Protein AF-A0A1Q3D104-F1 (afdb_monomer_lite)

Foldseek 3Di:
DLCVLVVHDQDFDLDDDFPDADPDPVDDVVVLCCQQPVPDVCVVPPDDDFDGPDPVVVVLLVCCCVPQQPWPDDPPGDTSRSSVVSCCVSVVGDDRSSSSLVVNQVVQVVDPPIDRPDLVSVVSVCVVVVVDVPCPVCVVVCCVRPVVVPD

Sequence (151 aa):
MLGEILCVPAIGSKFFETKKWPEDPELVLEDFLRVFYPKENVFRRISIPTNFPGAEHRLLHHIVATHFLPTSGGHEKMSYQDLYIMWHVVTGKPLNLPHLIMKNMLRASSKLDGALPYGMVITKIFSTLEFCPEMKSLQGLMWEMFIMPLL

Secondary structure (DSSP, 8-state):
-HHHHHT----SB----SSS----TT--HHHHHHHH-TTS-GGG-SSPPSS-SSHHHHHHHHHIIIIIS--SS--SS--HHHHHHHHHHHHT--B-HHHHHHHHHHHHHT-TTPPPS-HHHHHHHHHHHTTSGGGHHHHHHHIIIIIGGG-

Radius of gyration: 18.09 Å; chains: 1; bounding box: 48×32×47 Å

Organism: Cephalotus follicularis (NCBI:txid3775)

InterPro domains:
  IPR046796 Putative plant retrotransposon-related domain [PF20167] (13-126)

Structure (mmCIF, N/CA/C/O backbone):
data_AF-A0A1Q3D104-F1
#
_entry.id   AF-A0A1Q3D104-F1
#
loop_
_atom_site.group_PDB
_atom_site.id
_atom_site.type_symbol
_atom_site.label_atom_id
_atom_site.label_alt_id
_atom_site.label_comp_id
_atom_site.label_asym_id
_atom_site.label_entity_id
_atom_site.label_seq_id
_atom_site.pdbx_PDB_ins_code
_atom_site.Cartn_x
_atom_site.Cartn_y
_atom_site.Cartn_z
_atom_site.occupancy
_atom_site.B_iso_or_equiv
_atom_site.auth_seq_id
_atom_site.auth_comp_id
_atom_site.auth_asym_id
_atom_site.auth_atom_id
_atom_site.pdbx_PDB_model_num
ATOM 1 N N . MET A 1 1 ? -7.525 -10.335 11.947 1.00 79.31 1 MET A N 1
ATOM 2 C CA . MET A 1 1 ? -8.251 -9.152 12.470 1.00 79.31 1 MET A CA 1
ATOM 3 C C . MET A 1 1 ? -8.575 -8.091 11.409 1.00 79.31 1 MET A C 1
ATOM 5 O O . MET A 1 1 ? -9.649 -8.184 10.844 1.00 79.31 1 MET A O 1
ATOM 9 N N . LEU A 1 2 ? -7.718 -7.108 11.064 1.00 86.31 2 LEU A N 1
ATOM 10 C CA . LEU A 1 2 ? -8.144 -6.036 10.126 1.00 86.31 2 LEU A CA 1
ATOM 11 C C . LEU A 1 2 ? -8.475 -6.550 8.709 1.00 86.31 2 LEU A C 1
ATOM 13 O O . LEU A 1 2 ? -9.428 -6.083 8.097 1.00 86.31 2 LEU A O 1
ATOM 17 N N . GLY A 1 3 ? -7.732 -7.544 8.211 1.00 87.12 3 GLY A N 1
ATOM 18 C CA . GLY A 1 3 ? -8.048 -8.195 6.932 1.00 87.12 3 GLY A CA 1
ATOM 19 C C . GLY A 1 3 ? -9.418 -8.881 6.920 1.00 87.12 3 GLY A C 1
ATOM 20 O O . GLY A 1 3 ? -10.140 -8.767 5.938 1.00 87.12 3 GLY A O 1
ATOM 21 N N . GLU A 1 4 ? -9.823 -9.509 8.029 1.00 88.50 4 GLU A N 1
ATOM 22 C CA . GLU A 1 4 ? -11.155 -10.124 8.161 1.00 88.50 4 GLU A CA 1
ATOM 23 C C . GLU A 1 4 ? -12.262 -9.064 8.160 1.00 88.50 4 GLU A C 1
ATOM 25 O O . GLU A 1 4 ? -13.220 -9.196 7.409 1.00 88.50 4 GLU A O 1
ATOM 30 N N . ILE A 1 5 ? -12.100 -7.980 8.932 1.00 87.25 5 ILE A N 1
ATOM 31 C CA . ILE A 1 5 ? -13.072 -6.869 8.999 1.00 87.25 5 ILE A CA 1
ATOM 32 C C . ILE A 1 5 ? -13.291 -6.248 7.612 1.00 87.25 5 ILE A C 1
ATOM 34 O O . ILE A 1 5 ? -14.408 -5.903 7.225 1.00 87.25 5 ILE A O 1
ATOM 38 N N . LEU A 1 6 ? -12.210 -6.095 6.848 1.00 86.81 6 LEU A N 1
ATOM 39 C CA . LEU A 1 6 ? -12.252 -5.508 5.513 1.00 86.81 6 LEU A CA 1
ATOM 40 C C . LEU A 1 6 ? -12.595 -6.515 4.410 1.00 86.81 6 LEU A C 1
ATOM 42 O O . LEU A 1 6 ? -12.816 -6.091 3.278 1.00 86.81 6 LEU A O 1
ATOM 46 N N . CYS A 1 7 ? -12.685 -7.809 4.725 1.00 89.19 7 CYS A N 1
ATOM 47 C CA . CYS A 1 7 ? -12.806 -8.898 3.755 1.00 89.19 7 CYS A CA 1
ATOM 48 C C . CYS A 1 7 ? -11.695 -8.876 2.686 1.00 89.19 7 CYS A C 1
ATOM 50 O O . CYS A 1 7 ? -11.949 -9.160 1.517 1.00 89.19 7 CYS A O 1
ATOM 52 N N . VAL A 1 8 ? -10.463 -8.527 3.074 1.00 89.50 8 VAL A N 1
ATOM 53 C CA . VAL A 1 8 ? -9.294 -8.512 2.180 1.00 89.50 8 VAL A CA 1
ATOM 54 C C . VAL A 1 8 ? -8.191 -9.429 2.716 1.00 89.50 8 VAL A C 1
ATOM 56 O O . VAL A 1 8 ? -7.960 -9.491 3.930 1.00 89.50 8 VAL A O 1
ATOM 59 N N . PRO A 1 9 ? -7.469 -10.140 1.836 1.00 88.81 9 PRO A N 1
ATOM 60 C CA . PRO A 1 9 ? -6.438 -11.064 2.271 1.00 88.81 9 PRO A CA 1
ATOM 61 C C . PRO A 1 9 ? -5.254 -10.303 2.883 1.00 88.81 9 PRO A C 1
ATOM 63 O O . PRO A 1 9 ? -4.694 -9.385 2.288 1.00 88.81 9 PRO A O 1
ATOM 66 N N . ALA A 1 10 ? -4.839 -10.707 4.084 1.00 91.06 10 ALA A N 1
ATOM 67 C CA . ALA A 1 10 ? -3.674 -10.153 4.776 1.00 91.06 10 ALA A CA 1
ATOM 68 C C . ALA A 1 10 ? -2.376 -10.868 4.354 1.00 91.06 10 ALA A C 1
ATOM 70 O O . ALA A 1 10 ? -1.588 -11.294 5.204 1.00 91.06 10 ALA A O 1
ATOM 71 N N . ILE A 1 11 ? -2.171 -11.018 3.043 1.00 90.38 11 ILE A N 1
ATOM 72 C CA . ILE A 1 11 ? -1.050 -11.749 2.432 1.00 90.38 11 ILE A CA 1
ATOM 73 C C . ILE A 1 11 ? -0.084 -10.797 1.722 1.00 90.38 11 ILE A C 1
ATOM 75 O O . ILE A 1 11 ? -0.419 -9.644 1.467 1.00 90.38 11 ILE A O 1
ATOM 79 N N . GLY A 1 12 ? 1.104 -11.291 1.379 1.00 89.25 12 GLY A N 1
ATOM 80 C CA . GLY A 1 12 ? 2.111 -10.515 0.658 1.00 89.25 12 GLY A CA 1
ATOM 81 C C . GLY A 1 12 ? 2.968 -9.631 1.560 1.00 89.25 12 GLY A C 1
ATOM 82 O O . GLY A 1 12 ? 2.955 -9.764 2.791 1.00 89.25 12 GLY A O 1
ATOM 83 N N . SER A 1 13 ? 3.732 -8.738 0.932 1.00 88.12 13 SER A N 1
ATOM 84 C CA . SER A 1 13 ? 4.745 -7.955 1.637 1.00 88.12 13 SER A CA 1
ATOM 85 C C . SER A 1 13 ? 4.155 -6.938 2.618 1.00 88.12 13 SER A C 1
ATOM 87 O O . SER A 1 13 ? 3.071 -6.390 2.412 1.00 88.12 13 SER A O 1
ATOM 89 N N . LYS A 1 14 ? 4.894 -6.691 3.704 1.00 88.50 14 LYS A N 1
ATOM 90 C CA . LYS A 1 14 ? 4.537 -5.809 4.827 1.00 88.50 14 LYS A CA 1
ATOM 91 C C . LYS A 1 14 ? 5.453 -4.586 4.942 1.00 88.50 14 LYS A C 1
ATOM 93 O O . LYS A 1 14 ? 5.475 -3.939 5.986 1.00 88.50 14 LYS A O 1
ATOM 98 N N . PHE A 1 15 ? 6.236 -4.279 3.911 1.00 84.06 15 PHE A N 1
ATOM 99 C CA . PHE A 1 15 ? 7.146 -3.138 3.948 1.00 84.06 15 PHE A CA 1
ATOM 100 C C . PHE A 1 15 ? 6.398 -1.811 4.183 1.00 84.06 15 PHE A C 1
ATOM 102 O O . PHE A 1 15 ? 5.350 -1.553 3.591 1.00 84.06 15 PHE A O 1
ATOM 109 N N . PHE A 1 16 ? 6.939 -0.963 5.065 1.00 80.44 16 PHE A N 1
ATOM 110 C CA . PHE A 1 16 ? 6.324 0.315 5.452 1.00 80.44 16 PHE A CA 1
ATOM 111 C C . PHE A 1 16 ? 7.340 1.458 5.634 1.00 80.44 16 PHE A C 1
ATOM 113 O O . PHE A 1 16 ? 6.982 2.556 6.060 1.00 80.44 16 PHE A O 1
ATOM 120 N N . GLU A 1 17 ? 8.626 1.242 5.359 1.00 77.25 17 GLU A N 1
ATOM 121 C CA . GLU A 1 17 ? 9.612 2.297 5.596 1.00 77.25 17 GLU A CA 1
ATOM 122 C C . GLU A 1 17 ? 9.557 3.391 4.523 1.00 77.25 17 GLU A C 1
ATOM 124 O O . GLU A 1 17 ? 9.321 3.139 3.346 1.00 77.25 17 GLU A O 1
ATOM 129 N N . THR A 1 18 ? 9.776 4.638 4.942 1.00 70.44 18 THR A N 1
ATOM 130 C CA . THR A 1 18 ? 9.708 5.811 4.056 1.00 70.44 18 THR A CA 1
ATOM 131 C C . THR A 1 18 ? 11.078 6.330 3.635 1.00 70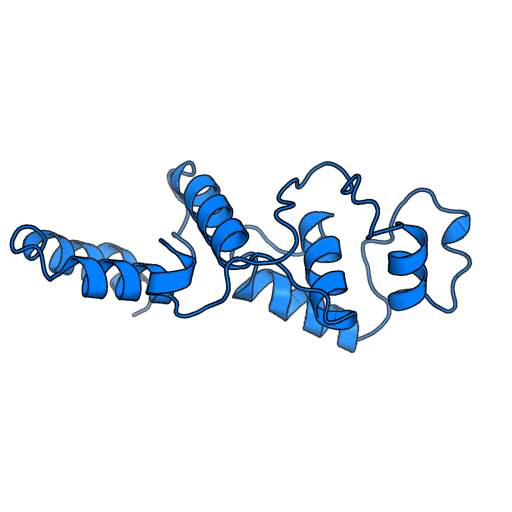.44 18 THR A C 1
ATOM 133 O O . THR A 1 18 ? 11.193 7.000 2.612 1.00 70.44 18 THR A O 1
ATOM 136 N N . LYS A 1 19 ? 12.115 6.063 4.438 1.00 70.38 19 LYS A N 1
ATOM 137 C CA . LYS A 1 19 ? 13.444 6.680 4.294 1.00 70.38 19 LYS A CA 1
ATOM 138 C C . LYS A 1 19 ? 14.446 5.829 3.524 1.00 70.38 19 LYS A C 1
ATOM 140 O O . LYS A 1 19 ? 15.411 6.379 3.0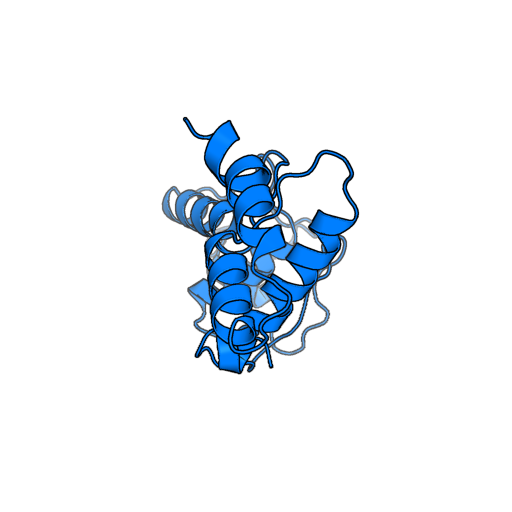04 1.00 70.38 19 LYS A O 1
ATOM 145 N N . LYS A 1 20 ? 14.234 4.516 3.469 1.00 75.50 20 LYS A N 1
ATOM 146 C CA . LYS A 1 20 ? 15.130 3.575 2.799 1.00 75.50 20 LYS A CA 1
ATOM 147 C C . LYS A 1 20 ? 14.356 2.707 1.822 1.00 75.50 20 LYS A C 1
ATOM 149 O O . LYS A 1 20 ? 13.154 2.518 1.991 1.00 75.50 20 LYS A O 1
ATOM 154 N N . TRP A 1 21 ? 15.060 2.204 0.817 1.00 75.00 21 TRP A N 1
ATOM 155 C CA . TRP A 1 21 ? 14.520 1.197 -0.086 1.00 75.00 21 TRP A CA 1
ATOM 156 C C . TRP A 1 21 ? 14.330 -0.134 0.668 1.00 75.00 21 TRP A C 1
ATOM 158 O O . TRP A 1 21 ? 15.142 -0.442 1.545 1.00 75.00 21 TRP A O 1
ATOM 168 N N . PRO A 1 22 ? 13.274 -0.910 0.375 1.00 75.31 22 PRO A N 1
ATOM 169 C CA . PRO A 1 22 ? 13.115 -2.254 0.915 1.00 75.31 22 PRO A CA 1
ATOM 170 C C . PRO A 1 22 ? 14.288 -3.158 0.544 1.00 75.31 22 PRO A C 1
ATOM 172 O O . PRO A 1 22 ? 14.647 -3.278 -0.623 1.00 75.31 22 PRO A O 1
ATOM 175 N N . GLU A 1 23 ? 14.819 -3.871 1.530 1.00 73.50 23 GLU A N 1
ATOM 176 C CA . GLU A 1 23 ? 15.687 -5.033 1.315 1.00 73.50 23 GLU A CA 1
ATOM 177 C C . GLU A 1 23 ? 14.805 -6.274 1.113 1.00 73.50 23 GLU A C 1
ATOM 179 O O . GLU A 1 23 ? 14.803 -7.208 1.911 1.00 73.50 23 GLU A O 1
ATOM 184 N N . ASP A 1 24 ? 13.956 -6.226 0.088 1.00 70.69 24 ASP A N 1
ATOM 185 C CA . ASP A 1 24 ? 13.030 -7.302 -0.250 1.00 70.69 24 ASP A CA 1
ATOM 186 C C . ASP A 1 24 ? 13.657 -8.155 -1.369 1.00 70.69 24 ASP A C 1
ATOM 188 O O . ASP A 1 24 ? 13.895 -7.632 -2.459 1.00 70.69 24 ASP A O 1
ATOM 192 N N . PRO A 1 25 ? 13.948 -9.452 -1.133 1.00 67.88 25 PRO A N 1
ATOM 193 C CA . PRO A 1 25 ? 14.572 -10.325 -2.129 1.00 67.88 25 PRO A CA 1
ATOM 194 C C . PRO A 1 25 ? 13.763 -10.449 -3.424 1.00 67.88 25 PRO A C 1
ATOM 196 O O . PRO A 1 25 ? 14.324 -10.746 -4.477 1.00 67.88 25 PRO A O 1
ATOM 199 N N . GLU A 1 26 ? 12.446 -10.239 -3.353 1.00 67.75 26 GLU A N 1
ATOM 200 C CA . GLU A 1 26 ? 11.559 -10.279 -4.512 1.00 67.75 26 GLU A CA 1
ATOM 201 C C . GLU A 1 26 ? 11.453 -8.936 -5.245 1.00 67.75 26 GLU A C 1
ATOM 203 O O . GLU A 1 26 ? 10.877 -8.892 -6.341 1.00 67.75 26 GLU A O 1
ATOM 208 N N . LEU A 1 27 ? 11.975 -7.860 -4.649 1.00 70.81 27 LEU A N 1
ATOM 209 C CA . LEU A 1 27 ? 12.037 -6.520 -5.218 1.00 70.81 27 LEU A CA 1
ATOM 210 C C . LEU A 1 27 ? 13.490 -6.071 -5.352 1.00 70.81 27 LEU A C 1
ATOM 212 O O . LEU A 1 27 ? 14.056 -5.338 -4.537 1.00 70.81 27 LEU A O 1
ATOM 216 N N . VAL A 1 28 ? 14.061 -6.458 -6.478 1.00 73.00 28 VAL A N 1
ATOM 217 C CA . VAL A 1 28 ? 15.337 -5.937 -6.937 1.00 73.00 28 VAL A CA 1
ATOM 218 C C . VAL A 1 28 ? 15.081 -4.532 -7.510 1.00 73.00 28 VAL A C 1
ATOM 220 O O . VAL A 1 28 ? 14.1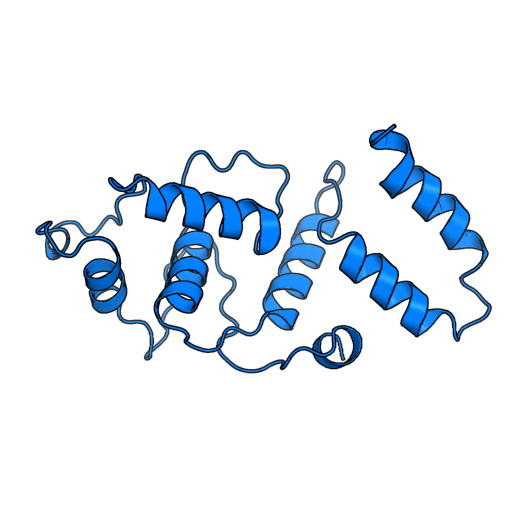85 -4.349 -8.339 1.00 73.00 28 VAL A O 1
ATOM 223 N N . LEU A 1 29 ? 15.819 -3.512 -7.051 1.00 73.62 29 LEU A N 1
ATOM 224 C CA . LEU A 1 29 ? 15.656 -2.115 -7.501 1.00 73.62 29 LEU A CA 1
ATOM 225 C C . LEU A 1 29 ? 15.741 -2.004 -9.035 1.00 73.62 29 LEU A C 1
ATOM 227 O O . LEU A 1 29 ? 15.064 -1.196 -9.667 1.00 73.62 29 LEU A O 1
ATOM 231 N N . GLU A 1 30 ? 16.536 -2.865 -9.648 1.00 74.44 30 GLU A N 1
ATOM 232 C CA . GLU A 1 30 ? 16.698 -3.005 -11.084 1.00 74.44 30 GLU A CA 1
ATOM 233 C C . GLU A 1 30 ? 15.402 -3.422 -11.795 1.00 74.44 30 GLU A C 1
ATOM 235 O O . GLU A 1 30 ? 15.090 -2.883 -12.859 1.00 74.44 30 GLU A O 1
ATOM 240 N N . ASP A 1 31 ? 14.618 -4.332 -11.211 1.00 77.00 31 ASP A N 1
ATOM 241 C CA . ASP A 1 31 ? 13.328 -4.750 -11.771 1.00 77.00 31 ASP A CA 1
ATOM 242 C C . ASP A 1 31 ? 12.308 -3.617 -11.683 1.00 77.00 31 ASP A C 1
ATOM 244 O O . ASP A 1 31 ? 11.550 -3.381 -12.624 1.00 77.00 31 ASP A O 1
ATOM 248 N N . PHE A 1 32 ? 12.342 -2.851 -10.592 1.00 78.81 32 PHE A N 1
ATOM 249 C CA . PHE A 1 32 ? 11.564 -1.625 -10.473 1.00 78.81 32 PHE A CA 1
ATOM 250 C C . PHE A 1 32 ? 11.907 -0.628 -11.589 1.00 78.81 32 PHE A C 1
ATOM 252 O O . PHE A 1 32 ? 11.025 -0.160 -12.314 1.00 78.81 32 PHE A O 1
ATOM 259 N N . LEU A 1 33 ? 13.195 -0.320 -11.760 1.00 77.19 33 LEU A N 1
ATOM 260 C CA . LEU A 1 33 ? 13.654 0.631 -12.772 1.00 77.19 33 LEU A CA 1
ATOM 261 C C . LEU A 1 33 ? 13.304 0.171 -14.189 1.00 77.19 33 LEU A C 1
ATOM 263 O O . LEU A 1 33 ? 12.937 0.999 -15.015 1.00 77.19 33 LEU A O 1
ATOM 267 N N . ARG A 1 34 ? 13.342 -1.134 -14.471 1.00 78.19 34 ARG A N 1
ATOM 268 C CA . ARG A 1 34 ? 12.907 -1.683 -15.765 1.00 78.19 34 ARG A CA 1
ATOM 269 C C . ARG A 1 34 ? 11.427 -1.454 -16.044 1.00 78.19 34 ARG A C 1
ATOM 271 O O . ARG A 1 34 ? 11.081 -1.137 -17.178 1.00 78.19 34 ARG A O 1
ATOM 278 N N . VAL A 1 35 ? 10.574 -1.607 -15.032 1.00 78.75 35 VAL A N 1
ATOM 279 C CA . VAL A 1 35 ? 9.124 -1.424 -15.173 1.00 78.75 35 VAL A CA 1
ATOM 280 C C . VAL A 1 35 ? 8.788 0.033 -15.486 1.00 78.75 35 VAL A C 1
ATOM 282 O O . VAL A 1 35 ? 8.018 0.298 -16.406 1.00 78.75 35 VAL A O 1
ATOM 285 N N . PHE A 1 36 ? 9.386 0.983 -14.766 1.00 76.06 36 PHE A N 1
ATOM 286 C CA . PHE A 1 36 ? 8.986 2.388 -14.876 1.00 76.06 36 PHE A CA 1
ATOM 287 C C . PHE A 1 36 ? 9.894 3.268 -15.755 1.00 76.06 36 PHE A C 1
ATOM 289 O O . PHE A 1 36 ? 9.458 4.330 -16.207 1.00 76.06 36 PHE A O 1
ATOM 296 N N . TYR A 1 37 ? 11.130 2.842 -16.029 1.00 75.19 37 TYR A N 1
ATOM 297 C CA . TYR A 1 37 ? 12.118 3.556 -16.850 1.00 75.19 37 TYR A CA 1
ATOM 298 C C . TYR A 1 37 ? 12.782 2.640 -17.901 1.00 75.19 37 TYR A C 1
ATOM 300 O O . TYR A 1 37 ? 14.008 2.548 -17.964 1.00 75.19 37 TYR A O 1
ATOM 308 N N . PRO A 1 38 ? 12.012 1.988 -18.792 1.00 69.56 38 PRO A N 1
ATOM 309 C CA . PRO A 1 38 ? 12.546 0.984 -19.720 1.00 69.56 38 PRO A CA 1
ATOM 310 C C . PRO A 1 38 ? 13.534 1.534 -20.766 1.00 69.56 38 PRO A C 1
ATOM 312 O O . PRO A 1 38 ? 14.259 0.761 -21.385 1.00 69.56 38 PRO A O 1
ATOM 315 N N . LYS A 1 39 ? 13.545 2.855 -21.006 1.00 63.25 39 LYS A N 1
ATOM 316 C CA . LYS A 1 39 ? 14.324 3.510 -22.078 1.00 63.25 39 LYS A CA 1
ATOM 317 C C . LYS A 1 39 ? 15.512 4.339 -21.589 1.00 63.25 39 LYS A C 1
ATOM 319 O O . LYS A 1 39 ? 16.302 4.801 -22.408 1.00 63.25 39 LYS A O 1
ATOM 324 N N . GLU A 1 40 ? 15.629 4.570 -20.288 1.00 59.59 40 GLU A N 1
ATOM 325 C CA . GLU A 1 40 ? 16.683 5.412 -19.731 1.00 59.59 40 GLU A CA 1
ATOM 326 C C . GLU A 1 40 ? 17.782 4.534 -19.127 1.00 59.59 40 GLU A C 1
ATOM 328 O O . GLU A 1 40 ? 17.511 3.558 -18.430 1.00 59.59 40 GLU A O 1
ATOM 333 N N . ASN A 1 41 ? 19.047 4.912 -19.332 1.00 53.97 41 ASN A N 1
ATOM 334 C CA . ASN A 1 41 ? 20.200 4.310 -18.653 1.00 53.97 41 ASN A CA 1
ATOM 335 C C . ASN A 1 41 ? 20.250 4.741 -17.166 1.00 53.97 41 ASN A C 1
ATOM 337 O O . ASN A 1 41 ? 21.286 5.187 -16.667 1.00 53.97 41 ASN A O 1
ATOM 341 N N . VAL A 1 42 ? 19.120 4.639 -16.452 1.00 54.72 42 VAL A N 1
ATOM 342 C CA . VAL A 1 42 ? 18.974 4.994 -15.028 1.00 54.72 42 VAL A CA 1
ATOM 343 C C . VAL A 1 42 ? 19.837 4.093 -14.152 1.00 54.72 42 VAL A C 1
ATOM 345 O O . VAL A 1 42 ? 20.241 4.511 -13.078 1.00 54.72 42 VAL A O 1
ATOM 348 N N . PHE A 1 43 ? 20.239 2.923 -14.659 1.00 52.22 43 PHE A N 1
ATOM 349 C CA . PHE A 1 43 ? 21.211 2.018 -14.036 1.00 52.22 43 PHE A CA 1
ATOM 350 C C . PHE A 1 43 ? 22.508 2.698 -13.567 1.00 52.22 43 PHE A C 1
ATOM 352 O O . PHE A 1 43 ? 23.170 2.191 -12.667 1.00 52.22 43 PHE A O 1
ATOM 359 N N . ARG A 1 44 ? 22.894 3.843 -14.152 1.00 52.28 44 ARG A N 1
ATOM 360 C CA . ARG A 1 44 ? 24.089 4.594 -13.728 1.00 52.28 44 ARG A CA 1
ATOM 361 C C . ARG A 1 44 ? 23.817 5.646 -12.648 1.00 52.28 44 ARG A C 1
ATOM 363 O O . ARG A 1 44 ? 24.762 6.167 -12.058 1.00 52.28 44 ARG A O 1
ATOM 370 N N . ARG A 1 45 ? 22.552 5.995 -12.403 1.00 50.62 45 ARG A N 1
ATOM 371 C CA . ARG A 1 45 ? 22.132 6.909 -11.337 1.00 50.62 45 ARG A CA 1
ATOM 372 C C . ARG A 1 45 ? 21.680 6.082 -10.139 1.00 50.62 45 ARG A C 1
ATOM 374 O O . ARG A 1 45 ? 20.615 5.489 -10.146 1.00 50.62 45 ARG A O 1
ATOM 381 N N . ILE A 1 46 ? 22.464 6.144 -9.068 1.00 53.41 46 ILE A N 1
ATOM 382 C CA . ILE A 1 46 ? 22.110 5.605 -7.741 1.00 53.41 46 ILE A CA 1
ATOM 383 C C . ILE A 1 46 ? 20.864 6.323 -7.157 1.00 53.41 46 ILE A C 1
ATOM 385 O O . ILE A 1 46 ? 20.307 5.909 -6.147 1.00 53.41 46 ILE A O 1
ATOM 389 N N . SER A 1 47 ? 20.395 7.406 -7.789 1.00 57.12 47 SER A N 1
ATOM 390 C CA . SER A 1 47 ? 19.197 8.148 -7.404 1.00 57.12 47 SER A CA 1
ATOM 391 C C . SER A 1 47 ? 17.995 7.802 -8.287 1.00 57.12 47 SER A C 1
ATOM 393 O O . SER A 1 47 ? 17.985 8.083 -9.487 1.00 57.12 47 SER A O 1
ATOM 395 N N . ILE A 1 48 ? 16.946 7.248 -7.669 1.00 59.78 48 ILE A N 1
ATOM 396 C CA . ILE A 1 48 ? 15.649 7.040 -8.322 1.00 59.78 48 ILE A CA 1
ATOM 397 C C . ILE A 1 48 ? 15.103 8.409 -8.767 1.00 59.78 48 ILE A C 1
ATOM 399 O O . ILE A 1 48 ? 15.006 9.320 -7.934 1.00 59.78 48 ILE A O 1
ATOM 403 N N . PRO A 1 49 ? 14.749 8.602 -10.051 1.00 59.28 49 PRO A N 1
ATOM 404 C CA . PRO A 1 49 ? 14.126 9.840 -10.486 1.00 59.28 49 PRO A CA 1
ATOM 405 C C . PRO A 1 49 ? 12.753 9.968 -9.818 1.00 59.28 49 PRO A C 1
ATOM 407 O O . PRO A 1 49 ? 11.938 9.050 -9.863 1.00 59.28 49 PRO A O 1
ATOM 410 N N . THR A 1 50 ? 12.486 11.110 -9.186 1.00 59.00 50 THR A N 1
ATOM 411 C CA . THR A 1 50 ? 11.204 11.361 -8.502 1.00 59.00 50 THR A CA 1
ATOM 412 C C . THR A 1 50 ? 10.118 11.916 -9.419 1.00 59.00 50 THR A C 1
ATOM 414 O O . THR A 1 50 ? 8.997 12.134 -8.971 1.00 59.00 50 THR A O 1
ATOM 417 N N . ASN A 1 51 ? 10.446 12.139 -10.696 1.00 60.78 51 ASN A N 1
ATOM 418 C CA . ASN A 1 51 ? 9.559 12.724 -11.693 1.00 60.78 51 ASN A CA 1
ATOM 419 C C . ASN A 1 51 ? 9.388 11.721 -12.837 1.00 60.78 51 ASN A C 1
ATOM 421 O O . ASN A 1 51 ? 10.276 11.595 -13.681 1.00 60.78 51 ASN A O 1
ATOM 425 N N . PHE A 1 52 ? 8.258 11.011 -12.877 1.00 65.56 52 PHE A N 1
ATOM 426 C CA . PHE A 1 52 ? 7.985 10.106 -13.988 1.00 65.56 52 PHE A CA 1
ATOM 427 C C . PHE A 1 52 ? 7.645 10.873 -15.276 1.00 65.56 52 PHE A C 1
ATOM 429 O O . PHE A 1 52 ? 6.830 11.803 -15.245 1.00 65.56 52 PHE A O 1
ATOM 436 N N . PRO A 1 53 ? 8.187 10.453 -16.432 1.00 61.91 53 PRO A N 1
ATOM 437 C CA . PRO A 1 53 ? 7.951 11.139 -17.700 1.00 61.91 53 PRO A CA 1
ATOM 438 C C . PRO A 1 53 ? 6.514 10.954 -18.235 1.00 61.91 53 PRO A C 1
ATOM 440 O O . PRO A 1 53 ? 5.955 11.871 -18.839 1.00 61.91 53 PRO A O 1
ATOM 443 N N . GLY A 1 54 ? 5.874 9.805 -17.979 1.00 71.88 54 GLY A N 1
ATOM 444 C CA . GLY A 1 54 ? 4.555 9.451 -18.527 1.00 71.88 54 GLY A CA 1
ATOM 445 C C . GLY A 1 54 ? 3.353 9.966 -17.722 1.00 71.88 54 GLY A C 1
ATOM 446 O O . GLY A 1 54 ? 3.376 9.995 -16.491 1.00 71.88 54 GLY A O 1
ATOM 447 N N . ALA A 1 55 ? 2.266 10.327 -18.415 1.00 77.25 55 ALA A N 1
ATOM 448 C CA . ALA A 1 55 ? 0.994 10.708 -17.785 1.00 77.25 55 ALA A CA 1
ATOM 449 C C . ALA A 1 55 ? 0.373 9.560 -16.968 1.00 77.25 55 ALA A C 1
ATOM 451 O O . ALA A 1 55 ? -0.158 9.796 -15.886 1.00 77.25 55 ALA A O 1
ATOM 452 N N . GLU A 1 56 ? 0.517 8.321 -17.440 1.00 78.56 56 GLU A N 1
ATOM 453 C CA . GLU A 1 56 ? 0.029 7.113 -16.762 1.00 78.56 56 GLU A CA 1
ATOM 454 C C . GLU A 1 56 ? 0.691 6.914 -15.394 1.00 78.56 56 GLU A C 1
ATOM 456 O O . GLU A 1 56 ? 0.014 6.651 -14.404 1.00 78.56 56 GLU A O 1
ATOM 461 N N . HIS A 1 57 ? 2.004 7.139 -15.294 1.00 78.69 57 HIS A N 1
ATOM 462 C CA . HIS A 1 57 ? 2.716 7.044 -14.019 1.00 78.69 57 HIS A CA 1
ATOM 463 C C . HIS A 1 57 ? 2.316 8.151 -13.036 1.00 78.69 57 HIS A C 1
ATOM 465 O O . HIS A 1 57 ? 2.281 7.910 -11.831 1.00 78.69 57 HIS A O 1
ATOM 471 N N . ARG A 1 58 ? 1.981 9.354 -13.527 1.00 81.12 58 ARG A N 1
ATOM 472 C CA . ARG A 1 58 ? 1.444 10.431 -12.677 1.00 81.12 58 ARG A CA 1
ATOM 473 C C . ARG A 1 58 ? 0.052 10.093 -12.153 1.00 81.12 58 ARG A C 1
ATOM 475 O O . ARG A 1 58 ? -0.219 10.345 -10.983 1.00 81.12 58 ARG A O 1
ATOM 482 N N . LEU A 1 59 ? -0.800 9.497 -12.988 1.00 84.69 59 LEU A N 1
ATOM 483 C CA . LEU A 1 59 ? -2.110 9.008 -12.560 1.00 84.69 59 LEU A CA 1
ATOM 484 C C . LEU A 1 59 ? -1.964 7.902 -11.511 1.00 84.69 59 LEU A C 1
ATOM 486 O O . LEU A 1 59 ? -2.598 7.968 -10.462 1.00 84.69 59 LEU A O 1
ATOM 490 N N . LEU A 1 60 ? -1.088 6.926 -11.756 1.00 86.44 60 LEU A N 1
ATOM 491 C CA . LEU A 1 60 ? -0.828 5.847 -10.808 1.00 86.44 60 LEU A CA 1
ATOM 492 C C . LEU A 1 60 ? -0.284 6.382 -9.477 1.00 86.44 60 LEU A C 1
ATOM 494 O O . LEU A 1 60 ? -0.762 5.979 -8.421 1.00 86.44 60 LEU A O 1
ATOM 498 N N . HIS A 1 61 ? 0.655 7.331 -9.520 1.00 84.62 61 HIS A N 1
ATOM 499 C CA . HIS A 1 61 ? 1.133 8.016 -8.321 1.00 84.62 61 HIS A CA 1
ATOM 500 C C . HIS A 1 61 ? -0.009 8.692 -7.570 1.00 84.62 61 HIS A C 1
ATOM 502 O O . HIS A 1 61 ? -0.118 8.522 -6.363 1.00 84.62 61 HIS A O 1
ATOM 508 N N . HIS A 1 62 ? -0.881 9.415 -8.276 1.00 84.44 62 HIS A N 1
ATOM 509 C CA . HIS A 1 62 ? -2.016 10.084 -7.656 1.00 84.44 62 HIS A CA 1
ATOM 510 C C . HIS A 1 62 ? -2.967 9.089 -6.983 1.00 84.44 62 HIS A C 1
ATOM 512 O O . HIS A 1 62 ? -3.374 9.316 -5.846 1.00 84.44 62 HIS A O 1
ATOM 518 N N . ILE A 1 63 ? -3.274 7.962 -7.634 1.00 86.94 63 ILE A N 1
ATOM 519 C 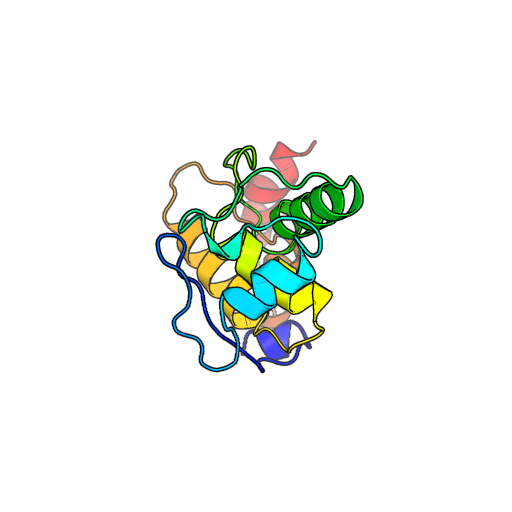CA . ILE A 1 63 ? -4.091 6.888 -7.052 1.00 86.94 63 ILE A CA 1
ATOM 520 C C . ILE A 1 63 ? -3.418 6.322 -5.794 1.00 86.94 63 ILE A C 1
ATOM 522 O O . ILE A 1 63 ? -4.071 6.198 -4.759 1.00 86.94 63 ILE A O 1
ATOM 526 N N . VAL A 1 64 ? -2.115 6.025 -5.846 1.00 88.38 64 VAL A N 1
ATOM 527 C CA . VAL A 1 64 ? -1.357 5.506 -4.694 1.00 88.38 64 VAL A CA 1
ATOM 528 C C . VAL A 1 64 ? -1.344 6.504 -3.537 1.00 88.38 64 VAL A C 1
ATOM 530 O O . VAL A 1 64 ? -1.725 6.153 -2.420 1.00 88.38 64 VAL A O 1
ATOM 533 N N . ALA A 1 65 ? -0.996 7.755 -3.814 1.00 84.00 65 ALA A N 1
ATOM 534 C CA . ALA A 1 65 ? -0.958 8.844 -2.849 1.00 84.00 65 ALA A CA 1
ATOM 535 C C . ALA A 1 65 ? -2.311 9.074 -2.158 1.00 84.00 65 ALA A C 1
ATOM 537 O O . ALA A 1 65 ? -2.372 9.286 -0.953 1.00 84.00 65 ALA A O 1
ATOM 538 N N . THR A 1 66 ? -3.414 8.999 -2.902 1.00 82.81 66 THR A N 1
ATOM 539 C CA . THR A 1 66 ? -4.747 9.312 -2.363 1.00 82.81 66 THR A CA 1
ATOM 540 C C . THR A 1 66 ? -5.430 8.121 -1.695 1.00 82.81 66 THR A C 1
ATOM 542 O O . THR A 1 66 ? -6.080 8.297 -0.668 1.00 82.81 66 THR A O 1
ATOM 545 N N . HIS A 1 67 ? -5.284 6.910 -2.240 1.00 82.06 67 HIS A N 1
ATOM 546 C CA . HIS A 1 67 ? -6.042 5.738 -1.785 1.00 82.06 67 HIS A CA 1
ATOM 547 C C . HIS A 1 67 ? -5.223 4.793 -0.901 1.00 82.06 67 HIS A C 1
ATOM 549 O O . HIS A 1 67 ? -5.767 4.203 0.032 1.00 82.06 67 HIS A O 1
ATOM 555 N N . PHE A 1 68 ? -3.924 4.637 -1.174 1.00 84.56 68 PHE A N 1
ATOM 556 C CA . PHE A 1 68 ? -3.059 3.694 -0.453 1.00 84.56 68 PHE A CA 1
ATOM 557 C C . PHE A 1 68 ? -2.219 4.366 0.631 1.00 84.56 68 PHE A C 1
ATOM 559 O O . PHE A 1 68 ? -1.907 3.736 1.640 1.00 84.56 68 PHE A O 1
ATOM 566 N N . LEU A 1 69 ? -1.851 5.635 0.441 1.00 82.50 69 LEU A N 1
ATOM 567 C CA . LEU A 1 69 ? -1.083 6.434 1.395 1.00 82.50 69 LEU A CA 1
ATOM 568 C C . LEU A 1 69 ? -1.749 7.791 1.673 1.00 82.50 69 LEU A C 1
ATOM 570 O O . LEU A 1 69 ? -1.064 8.810 1.570 1.00 82.50 69 LEU A O 1
ATOM 574 N N . PRO A 1 70 ? -3.035 7.842 2.075 1.00 74.31 70 PRO A N 1
ATOM 575 C CA . PRO A 1 70 ? -3.700 9.115 2.292 1.00 74.31 70 PRO A CA 1
ATOM 576 C C . PRO A 1 70 ? -2.966 9.862 3.407 1.00 74.31 70 PRO A C 1
ATOM 578 O O . PRO A 1 70 ? -2.930 9.421 4.562 1.00 74.31 70 PRO A O 1
ATOM 581 N N . THR A 1 71 ? -2.331 10.977 3.058 1.00 68.88 71 THR A N 1
ATOM 582 C CA . THR A 1 71 ? -1.694 11.874 4.019 1.00 68.88 71 THR A CA 1
ATOM 583 C C . THR A 1 71 ? -2.054 13.315 3.702 1.00 68.88 71 THR A C 1
ATOM 585 O O . THR A 1 71 ? -2.235 13.678 2.549 1.00 68.88 71 THR A O 1
ATOM 588 N N . SER A 1 72 ? -2.125 14.155 4.733 1.00 56.41 72 SER A N 1
ATOM 589 C CA . SER A 1 72 ? -2.371 15.594 4.591 1.00 56.41 72 SER A CA 1
ATOM 590 C C . SER A 1 72 ? -1.175 16.387 4.035 1.00 56.41 72 SER A C 1
ATOM 592 O O . SER A 1 72 ? -1.260 17.604 3.906 1.00 56.41 72 SER A O 1
ATOM 594 N N . GLY A 1 73 ? -0.043 15.731 3.750 1.00 57.06 73 GLY A N 1
ATOM 595 C CA . GLY A 1 73 ? 1.144 16.372 3.184 1.00 57.06 73 GLY A CA 1
ATOM 596 C C . GLY A 1 73 ? 1.102 16.351 1.658 1.00 57.06 73 GLY A C 1
ATOM 597 O O . GLY A 1 73 ? 0.709 15.348 1.073 1.00 57.06 73 GLY A O 1
ATOM 598 N N . GLY A 1 74 ? 1.513 17.442 1.010 1.00 55.81 74 GLY A N 1
ATOM 599 C CA . GLY A 1 74 ? 1.558 17.518 -0.451 1.00 55.81 74 GLY A CA 1
ATOM 600 C C . GLY A 1 74 ? 2.398 16.394 -1.066 1.00 55.81 74 GLY A C 1
ATOM 601 O O . GLY A 1 74 ? 3.548 16.181 -0.682 1.00 55.81 74 GLY A O 1
ATOM 602 N N . HIS A 1 75 ? 1.834 15.696 -2.051 1.00 63.34 75 HIS A N 1
ATOM 603 C CA . HIS A 1 75 ? 2.502 14.628 -2.803 1.00 63.34 75 HIS A CA 1
ATOM 604 C C . HIS A 1 75 ? 3.302 15.187 -3.994 1.00 63.34 75 HIS A C 1
ATOM 606 O O . HIS A 1 75 ? 3.253 14.651 -5.099 1.00 63.34 75 HIS A O 1
ATOM 612 N N . GLU A 1 76 ? 4.021 16.297 -3.799 1.00 60.12 76 GLU A N 1
ATOM 613 C CA . GLU A 1 76 ? 4.822 16.913 -4.870 1.00 60.12 76 GLU A CA 1
ATOM 614 C C . GLU A 1 76 ? 6.029 16.051 -5.255 1.00 60.12 76 GLU A C 1
ATOM 616 O O . GLU A 1 76 ? 6.437 16.028 -6.415 1.00 60.12 76 GLU A O 1
ATOM 621 N N . LYS A 1 77 ? 6.585 15.309 -4.287 1.00 69.19 77 LYS A N 1
ATOM 622 C CA . LYS A 1 77 ? 7.723 14.414 -4.492 1.00 69.19 77 LYS A CA 1
ATOM 623 C C . LYS A 1 77 ? 7.375 12.999 -4.058 1.00 69.19 77 LYS A C 1
ATOM 625 O O . LYS A 1 77 ? 6.959 12.771 -2.927 1.00 69.19 77 LYS A O 1
ATOM 630 N N . MET A 1 78 ? 7.627 12.059 -4.957 1.00 74.25 78 MET A N 1
ATOM 631 C CA . MET A 1 78 ? 7.406 10.642 -4.721 1.00 74.25 78 MET A CA 1
ATOM 632 C C . MET A 1 78 ? 8.392 10.071 -3.692 1.00 74.25 78 MET A C 1
ATOM 634 O O . MET A 1 78 ? 9.606 10.281 -3.796 1.00 74.25 78 MET A O 1
ATOM 638 N N . SER A 1 79 ? 7.874 9.341 -2.707 1.00 77.88 79 SER A N 1
ATOM 639 C CA . SER A 1 79 ? 8.653 8.641 -1.683 1.00 77.88 79 SER A CA 1
ATOM 640 C C . SER A 1 79 ? 8.996 7.203 -2.092 1.00 77.88 79 SER A C 1
ATOM 642 O O . SER A 1 79 ? 8.373 6.626 -2.983 1.00 77.88 79 SER A O 1
ATOM 644 N N . TYR A 1 80 ? 9.955 6.574 -1.399 1.00 79.38 80 TYR A N 1
ATOM 645 C CA . TYR A 1 80 ? 10.230 5.138 -1.573 1.00 79.38 80 TYR A CA 1
ATOM 646 C C . TYR A 1 80 ? 9.008 4.266 -1.278 1.00 79.38 80 TYR A C 1
ATOM 648 O O . TYR A 1 80 ? 8.835 3.221 -1.898 1.00 79.38 80 TYR A O 1
ATOM 656 N N . GLN A 1 81 ? 8.137 4.718 -0.376 1.00 83.12 81 GLN A N 1
ATOM 657 C CA . GLN A 1 81 ? 6.895 4.027 -0.058 1.00 83.12 81 GLN A CA 1
ATOM 658 C C . GLN A 1 81 ? 5.901 4.086 -1.231 1.00 83.12 81 GLN A C 1
ATOM 660 O O . GLN A 1 81 ? 5.289 3.070 -1.552 1.00 83.12 81 GLN A O 1
ATOM 665 N N . ASP A 1 82 ? 5.783 5.241 -1.898 1.00 83.38 82 ASP A N 1
ATOM 666 C CA . ASP A 1 82 ? 4.948 5.393 -3.099 1.00 83.38 82 ASP A CA 1
ATOM 667 C C . ASP A 1 82 ? 5.449 4.470 -4.216 1.00 83.38 82 ASP A C 1
ATOM 669 O O . ASP A 1 82 ? 4.678 3.685 -4.763 1.00 83.38 82 ASP A O 1
ATOM 673 N N . LEU A 1 83 ? 6.759 4.502 -4.491 1.00 82.62 83 LEU A N 1
ATOM 674 C CA . LEU A 1 83 ? 7.409 3.657 -5.500 1.00 82.62 83 LEU A CA 1
ATOM 675 C C . LEU A 1 83 ? 7.154 2.167 -5.228 1.00 82.62 83 LEU A C 1
ATOM 677 O O . LEU A 1 83 ? 6.773 1.425 -6.132 1.00 82.62 83 LEU A O 1
ATOM 681 N N . TYR A 1 84 ? 7.304 1.739 -3.974 1.00 85.25 84 TYR A N 1
ATOM 682 C CA . TYR A 1 84 ? 7.070 0.356 -3.567 1.00 85.25 84 TYR A CA 1
ATOM 683 C C . TYR A 1 84 ? 5.644 -0.114 -3.876 1.00 85.25 84 TYR A C 1
ATOM 685 O O . TYR A 1 84 ? 5.436 -1.163 -4.485 1.00 85.25 84 TYR A O 1
ATOM 693 N N . ILE A 1 85 ? 4.646 0.684 -3.493 1.00 88.00 85 ILE A N 1
ATOM 694 C CA . ILE A 1 85 ? 3.236 0.341 -3.707 1.00 88.00 85 ILE A CA 1
ATOM 695 C C . ILE A 1 85 ? 2.902 0.367 -5.197 1.00 88.00 85 ILE A C 1
ATOM 697 O O . ILE A 1 85 ? 2.247 -0.552 -5.687 1.00 88.00 85 ILE A O 1
ATOM 701 N N . MET A 1 86 ? 3.384 1.373 -5.932 1.00 87.62 86 MET A N 1
ATOM 702 C CA . MET A 1 86 ? 3.205 1.452 -7.382 1.00 87.62 86 MET A CA 1
ATOM 703 C C . MET A 1 86 ? 3.733 0.194 -8.074 1.00 87.62 86 MET A C 1
ATOM 705 O O . MET A 1 86 ? 3.067 -0.342 -8.956 1.00 87.62 86 MET A O 1
ATOM 709 N N . TRP A 1 87 ? 4.891 -0.319 -7.656 1.00 86.88 87 TRP A N 1
ATOM 710 C CA . TRP A 1 87 ? 5.443 -1.551 -8.210 1.00 86.88 87 TRP A CA 1
ATOM 711 C C . TRP A 1 87 ? 4.569 -2.770 -7.952 1.00 86.88 87 TRP A C 1
ATOM 713 O O . TRP A 1 87 ? 4.329 -3.540 -8.879 1.00 86.88 87 TRP A O 1
ATOM 723 N N . HIS A 1 88 ? 4.047 -2.933 -6.735 1.00 87.50 88 HIS A N 1
ATOM 724 C CA . HIS A 1 88 ? 3.110 -4.016 -6.427 1.00 87.50 88 HIS A CA 1
ATOM 725 C C . HIS A 1 88 ? 1.844 -3.942 -7.287 1.00 87.50 88 HIS A C 1
ATOM 727 O O . HIS A 1 88 ? 1.382 -4.967 -7.785 1.00 87.50 88 HIS A O 1
ATOM 733 N N . VAL A 1 89 ? 1.319 -2.734 -7.519 1.00 88.69 89 VAL A N 1
ATOM 734 C CA . VAL A 1 89 ? 0.149 -2.522 -8.383 1.00 88.69 89 VAL A CA 1
ATOM 735 C C . VAL A 1 89 ? 0.460 -2.885 -9.838 1.00 88.69 89 VAL A C 1
ATOM 737 O O . VAL A 1 89 ? -0.330 -3.585 -10.465 1.00 88.69 89 VAL A O 1
ATOM 740 N N . VAL A 1 90 ? 1.609 -2.460 -10.372 1.00 87.00 90 VAL A N 1
ATOM 741 C CA . VAL A 1 90 ? 1.975 -2.719 -11.778 1.00 87.00 90 VAL A CA 1
ATOM 742 C C . VAL A 1 90 ? 2.355 -4.180 -12.022 1.00 87.00 90 VAL A C 1
ATOM 744 O O . VAL A 1 90 ? 2.000 -4.744 -13.052 1.00 87.00 90 VAL A O 1
ATOM 747 N N . THR A 1 91 ? 3.064 -4.809 -11.087 1.00 85.56 91 THR A N 1
ATOM 748 C CA . THR A 1 91 ? 3.493 -6.212 -11.217 1.00 85.56 91 THR A CA 1
ATOM 749 C C . THR A 1 91 ? 2.427 -7.215 -10.786 1.00 85.56 91 THR A C 1
ATOM 751 O O . THR A 1 91 ? 2.587 -8.411 -11.020 1.00 85.56 91 THR A O 1
ATOM 754 N N . GLY A 1 92 ? 1.353 -6.756 -10.135 1.00 87.25 92 GLY A N 1
ATOM 755 C CA . GLY A 1 92 ? 0.312 -7.615 -9.577 1.00 87.25 92 GLY A CA 1
ATOM 756 C C . GLY A 1 92 ? 0.781 -8.472 -8.396 1.00 87.25 92 GLY A C 1
ATOM 757 O O . GLY A 1 92 ? 0.079 -9.406 -8.005 1.00 87.25 92 GLY A O 1
ATOM 758 N N . LYS A 1 93 ? 1.961 -8.194 -7.821 1.00 87.69 93 LYS A N 1
ATOM 759 C CA . LYS A 1 93 ? 2.461 -8.943 -6.664 1.00 87.69 93 LYS A CA 1
ATOM 760 C C . LYS A 1 93 ? 1.655 -8.603 -5.407 1.00 87.69 93 LYS A C 1
ATOM 762 O O . LYS A 1 93 ? 1.379 -7.427 -5.160 1.00 87.69 93 LYS A O 1
ATOM 767 N N . PRO A 1 94 ? 1.336 -9.593 -4.557 1.00 89.69 94 PRO A N 1
ATOM 768 C CA . PRO A 1 94 ? 0.506 -9.372 -3.382 1.00 89.69 94 PRO A CA 1
ATOM 769 C C . PRO A 1 94 ? 1.169 -8.402 -2.395 1.00 89.69 94 PRO A C 1
ATOM 771 O O . PRO A 1 94 ? 2.324 -8.569 -1.999 1.00 89.69 94 PRO A O 1
ATOM 774 N N . LEU A 1 95 ? 0.394 -7.410 -1.963 1.00 89.88 95 LEU A N 1
ATOM 775 C CA . LEU A 1 95 ? 0.757 -6.428 -0.947 1.00 89.88 95 LEU A CA 1
ATOM 776 C C . LEU A 1 95 ? -0.201 -6.562 0.239 1.00 89.88 95 LEU A C 1
ATOM 778 O O . LEU A 1 95 ? -1.418 -6.632 0.053 1.00 89.88 95 LEU A O 1
ATOM 782 N N . ASN A 1 96 ? 0.328 -6.542 1.463 1.00 91.62 96 ASN A N 1
ATOM 783 C CA . ASN A 1 96 ? -0.478 -6.685 2.670 1.00 91.62 96 ASN A CA 1
ATOM 784 C C . ASN A 1 96 ? -1.208 -5.377 3.006 1.00 91.62 96 ASN A C 1
ATOM 786 O O . ASN A 1 96 ? -0.786 -4.601 3.869 1.00 91.62 96 ASN A O 1
ATOM 790 N N . LEU A 1 97 ? -2.320 -5.135 2.313 1.00 89.44 97 LEU A N 1
ATOM 791 C CA . LEU A 1 97 ? -3.100 -3.907 2.441 1.00 89.44 97 LEU A CA 1
ATOM 792 C C . LEU A 1 97 ? -3.582 -3.637 3.883 1.00 89.44 97 LEU A C 1
ATOM 794 O O . LEU A 1 97 ? -3.428 -2.503 4.340 1.00 89.44 97 LEU A O 1
ATOM 798 N N . PRO A 1 98 ? -4.067 -4.629 4.663 1.00 91.69 98 PRO A N 1
ATOM 799 C CA . PRO A 1 98 ? -4.392 -4.411 6.074 1.00 91.69 98 PRO A CA 1
ATOM 800 C C . PRO A 1 98 ? -3.206 -3.904 6.898 1.00 91.69 98 PRO A C 1
ATOM 802 O O . PRO A 1 98 ? -3.366 -3.010 7.727 1.00 91.69 98 PRO A O 1
ATOM 805 N N . HIS A 1 99 ? -2.007 -4.451 6.673 1.00 90.94 99 HIS A N 1
ATOM 806 C CA . HIS A 1 99 ? -0.809 -3.995 7.374 1.00 90.94 99 HIS A CA 1
ATOM 807 C C . HIS A 1 99 ? -0.481 -2.536 7.035 1.00 90.94 99 HIS A C 1
ATOM 809 O O . HIS A 1 99 ? -0.221 -1.738 7.938 1.00 90.94 99 HIS A O 1
ATOM 815 N N . LEU A 1 100 ? -0.546 -2.184 5.747 1.00 89.75 100 LEU A N 1
ATOM 816 C CA . LEU A 1 100 ? -0.300 -0.830 5.254 1.00 89.75 100 LEU A CA 1
ATOM 817 C C . LEU A 1 100 ? -1.281 0.184 5.863 1.00 89.75 100 LEU A C 1
ATOM 819 O O . LEU A 1 100 ? -0.853 1.209 6.396 1.00 89.75 100 LEU A O 1
ATOM 823 N N . ILE A 1 101 ? -2.582 -0.126 5.838 1.00 88.88 101 ILE A N 1
ATOM 824 C CA . ILE A 1 101 ? -3.641 0.717 6.411 1.00 88.88 101 ILE A CA 1
ATOM 825 C C . ILE A 1 101 ? -3.396 0.929 7.907 1.00 88.88 101 ILE A C 1
ATOM 827 O O . ILE A 1 101 ? -3.354 2.068 8.367 1.00 88.88 101 ILE A O 1
ATOM 831 N N . MET A 1 102 ? -3.153 -0.148 8.661 1.00 89.00 102 MET A N 1
ATOM 832 C CA . MET A 1 102 ? -2.940 -0.077 10.108 1.00 89.00 102 MET A CA 1
ATOM 833 C C . MET A 1 102 ? -1.739 0.803 10.474 1.00 89.00 102 MET A C 1
ATOM 835 O O . MET A 1 102 ? -1.830 1.657 11.354 1.00 89.00 102 MET A O 1
ATOM 839 N N . LYS A 1 103 ? -0.613 0.636 9.777 1.00 88.69 103 LYS A N 1
ATOM 840 C CA . LYS A 1 103 ? 0.588 1.444 10.004 1.00 88.69 103 LYS A CA 1
ATOM 841 C C . LYS A 1 103 ? 0.379 2.915 9.634 1.00 88.69 103 LYS A C 1
ATOM 843 O O . LYS A 1 103 ? 0.858 3.794 10.350 1.00 88.69 103 LYS A O 1
ATOM 848 N N . ASN A 1 104 ? -0.363 3.194 8.562 1.00 86.31 104 ASN A N 1
ATOM 849 C CA . ASN A 1 104 ? -0.718 4.559 8.179 1.00 86.31 104 ASN A CA 1
ATOM 850 C C . ASN A 1 104 ? -1.643 5.226 9.199 1.00 86.31 104 ASN A C 1
ATOM 852 O O . ASN A 1 104 ? -1.400 6.376 9.558 1.00 86.31 104 ASN A O 1
ATOM 856 N N . MET A 1 105 ? -2.650 4.509 9.701 1.00 84.69 105 MET A N 1
ATOM 857 C CA . MET A 1 105 ? -3.529 5.004 10.762 1.00 84.69 105 MET A CA 1
ATOM 858 C C . MET A 1 105 ? -2.737 5.329 12.036 1.00 84.69 105 MET A C 1
ATOM 860 O O . MET A 1 105 ? -2.893 6.420 12.571 1.00 84.69 105 MET A O 1
ATOM 864 N N . LEU A 1 106 ? -1.815 4.452 12.460 1.00 85.62 106 LEU A N 1
ATOM 865 C CA . LEU A 1 106 ? -0.935 4.699 13.616 1.00 85.62 106 LEU A CA 1
ATOM 866 C C . LEU A 1 106 ? -0.020 5.918 13.419 1.00 85.62 106 LEU A C 1
ATOM 868 O O . LEU A 1 106 ? 0.225 6.684 14.347 1.00 85.62 106 LEU A O 1
ATOM 872 N N . ARG A 1 107 ? 0.494 6.116 12.200 1.00 83.38 107 ARG A N 1
ATOM 873 C CA . ARG A 1 107 ? 1.308 7.291 11.850 1.00 83.38 107 ARG A CA 1
ATOM 874 C C . ARG A 1 107 ? 0.483 8.581 11.830 1.00 83.38 107 ARG A C 1
ATOM 876 O O . ARG A 1 107 ? 1.019 9.651 12.103 1.00 83.38 107 ARG A O 1
ATOM 883 N N . ALA A 1 108 ? -0.790 8.503 11.453 1.00 81.44 108 ALA A N 1
ATOM 884 C CA . ALA A 1 108 ? -1.688 9.649 11.450 1.00 81.44 108 ALA A CA 1
ATOM 885 C C . ALA A 1 108 ? -2.144 10.013 12.868 1.00 81.44 108 ALA A C 1
ATOM 887 O O . ALA A 1 108 ? -2.158 11.192 13.199 1.00 81.44 108 ALA A O 1
ATOM 888 N N . SER A 1 109 ? -2.413 9.024 13.728 1.00 80.69 109 SER A N 1
ATOM 889 C CA . SER A 1 109 ? -2.853 9.257 15.110 1.00 80.69 109 SER A CA 1
ATOM 890 C C . SER A 1 109 ? -1.807 9.946 15.987 1.00 80.69 109 SER A C 1
ATOM 892 O O . SER A 1 109 ? -2.152 10.505 17.019 1.00 80.69 109 SER A O 1
ATOM 894 N N . SER A 1 110 ? -0.525 9.917 15.606 1.00 80.00 110 SER A N 1
ATOM 895 C CA . SER A 1 110 ? 0.528 10.659 16.308 1.00 80.00 110 SER A CA 1
ATOM 896 C C . SER A 1 110 ? 0.625 12.137 15.901 1.00 80.00 110 SER A C 1
ATOM 898 O O . SER A 1 110 ? 1.458 12.855 16.450 1.00 80.00 110 SER A O 1
ATOM 900 N N . LYS A 1 111 ? -0.150 12.597 14.909 1.00 76.69 111 LYS A N 1
ATOM 901 C CA . LYS A 1 111 ? -0.184 14.003 14.478 1.00 76.69 111 LYS A CA 1
ATOM 902 C C . LYS A 1 111 ? -1.369 14.703 15.143 1.00 76.69 111 LYS A C 1
ATOM 904 O O . LYS A 1 111 ? -2.499 14.286 14.934 1.00 76.69 111 LYS A O 1
ATOM 909 N N . LEU A 1 112 ? -1.105 15.770 15.899 1.00 66.44 112 LEU A N 1
ATOM 910 C CA . LEU A 1 112 ? -2.134 16.497 16.659 1.00 66.44 112 LEU A CA 1
ATOM 911 C C . LEU A 1 112 ? -3.197 17.165 15.765 1.00 66.44 112 LEU A C 1
ATOM 913 O O . LEU A 1 112 ? -4.372 17.098 16.094 1.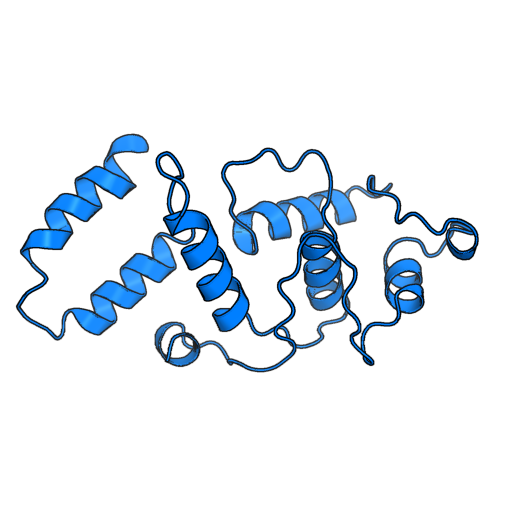00 66.44 112 LEU A O 1
ATOM 917 N N . ASP A 1 113 ? -2.803 17.705 14.607 1.00 65.88 113 ASP A N 1
ATOM 918 C CA . ASP A 1 113 ? -3.703 18.422 13.678 1.00 65.88 113 ASP A CA 1
ATOM 919 C C . ASP A 1 113 ? -3.961 17.646 12.370 1.00 65.88 113 ASP A C 1
ATOM 921 O O . ASP A 1 113 ? -4.314 18.209 11.331 1.00 65.88 113 ASP A O 1
ATOM 925 N N . GLY A 1 114 ? -3.690 16.338 12.366 1.00 65.56 114 GLY A N 1
ATOM 926 C CA . GLY A 1 114 ? -3.832 15.504 11.177 1.00 65.56 114 GLY A CA 1
ATOM 927 C C . GLY A 1 114 ? -5.241 14.936 11.037 1.00 65.56 114 GLY A C 1
ATOM 928 O O . GLY A 1 114 ? -5.710 14.241 11.932 1.00 65.56 114 GLY A O 1
ATOM 929 N N . ALA A 1 115 ? -5.881 15.131 9.881 1.00 72.31 115 ALA A N 1
ATOM 930 C CA . ALA A 1 115 ? -7.074 14.361 9.534 1.00 72.31 115 ALA A CA 1
ATOM 931 C C . ALA A 1 115 ? -6.749 12.854 9.543 1.00 72.31 115 ALA A C 1
ATOM 933 O O . ALA A 1 115 ? -5.738 12.430 8.968 1.00 72.31 115 ALA A O 1
ATOM 934 N N . LEU A 1 116 ? -7.594 12.039 10.187 1.00 76.19 116 LEU A N 1
ATOM 935 C CA . LEU A 1 116 ? -7.404 10.588 10.178 1.00 76.19 116 LEU A CA 1
ATOM 936 C C . LEU A 1 116 ? -7.757 10.032 8.791 1.00 76.19 116 LEU A C 1
ATOM 938 O O . LEU A 1 116 ? -8.873 10.235 8.305 1.00 76.19 116 LEU A O 1
ATOM 942 N N . PRO A 1 117 ? -6.831 9.306 8.149 1.00 81.00 117 PRO A N 1
ATOM 943 C CA . PRO A 1 117 ? -7.090 8.681 6.867 1.00 81.00 117 PRO A CA 1
ATOM 944 C C . PRO A 1 117 ? -8.030 7.475 7.022 1.00 81.00 117 PRO A C 1
ATOM 946 O O . PRO A 1 117 ? -8.158 6.898 8.101 1.00 81.00 117 PRO A O 1
ATOM 949 N N . TYR A 1 118 ? -8.627 7.045 5.908 1.00 86.00 118 TYR A N 1
ATOM 950 C CA . TYR A 1 118 ? -9.486 5.855 5.811 1.00 86.00 118 TYR A CA 1
ATOM 951 C C . TYR A 1 118 ? -10.807 5.916 6.599 1.00 86.00 118 TYR A C 1
ATOM 953 O O . TYR A 1 118 ? -11.203 4.924 7.210 1.00 86.00 118 TYR A O 1
ATOM 961 N N . GLY A 1 119 ? -11.541 7.032 6.524 1.00 83.31 119 GLY A N 1
ATOM 962 C CA . GLY A 1 119 ? -12.856 7.181 7.172 1.00 83.31 119 GLY A CA 1
ATOM 963 C C . GLY A 1 119 ? -13.799 5.986 6.957 1.00 83.31 119 GLY A C 1
ATOM 964 O O . GLY A 1 119 ? -14.350 5.463 7.916 1.00 83.31 119 GLY A O 1
ATOM 965 N N . MET A 1 120 ? -13.879 5.446 5.733 1.00 84.50 120 MET A N 1
ATOM 966 C CA . MET A 1 120 ? -14.680 4.243 5.442 1.00 84.50 120 MET A CA 1
ATOM 967 C C . MET A 1 120 ? -14.217 2.983 6.197 1.00 84.50 120 MET A C 1
ATOM 969 O O . MET A 1 120 ? -15.046 2.190 6.640 1.00 84.50 120 MET A O 1
ATOM 973 N N . VAL A 1 121 ? -12.903 2.784 6.356 1.00 86.50 121 VAL A N 1
ATOM 974 C CA . VAL A 1 121 ? -12.348 1.662 7.137 1.00 86.50 121 VAL A CA 1
ATOM 975 C C . VAL A 1 121 ? -12.700 1.833 8.608 1.00 86.50 121 VAL A C 1
ATOM 977 O O . VAL A 1 121 ? -13.123 0.872 9.243 1.00 86.50 121 VAL A O 1
ATOM 980 N N . ILE A 1 122 ? -12.573 3.053 9.130 1.00 83.31 122 ILE A N 1
ATOM 981 C CA . ILE A 1 122 ? -12.927 3.398 10.509 1.00 83.31 122 ILE A CA 1
ATOM 982 C C . ILE A 1 122 ? -14.412 3.116 10.761 1.00 83.31 122 ILE A C 1
ATOM 984 O O . ILE A 1 122 ? -14.735 2.387 11.696 1.00 83.31 122 ILE A O 1
ATOM 988 N N . THR A 1 123 ? -15.306 3.594 9.890 1.00 83.88 123 THR A N 1
ATOM 989 C CA . THR A 1 123 ? -16.743 3.300 9.972 1.00 83.88 123 THR A CA 1
ATOM 990 C C . THR A 1 123 ? -16.999 1.796 9.973 1.00 83.88 123 THR A C 1
ATOM 992 O O . THR A 1 123 ? -17.728 1.307 10.827 1.00 83.88 123 THR A O 1
ATOM 995 N N . LYS A 1 124 ? -16.356 1.031 9.081 1.00 84.19 124 LYS A N 1
ATOM 996 C CA . LYS A 1 124 ? -16.552 -0.424 9.013 1.00 84.19 124 LYS A CA 1
ATOM 997 C C . LYS A 1 124 ? -16.037 -1.158 10.257 1.00 84.19 124 LYS A C 1
ATOM 999 O O . LYS A 1 124 ? -16.668 -2.121 10.695 1.00 84.19 124 LYS A O 1
ATOM 1004 N N . ILE A 1 125 ? -14.927 -0.702 10.843 1.00 85.00 125 ILE A N 1
ATOM 1005 C CA . ILE A 1 125 ? -14.432 -1.202 12.132 1.00 85.00 125 ILE A CA 1
ATOM 1006 C C . ILE A 1 125 ? -15.475 -0.931 13.216 1.00 85.00 125 ILE A C 1
ATOM 1008 O O . ILE A 1 125 ? -15.880 -1.872 13.893 1.00 85.00 125 ILE A O 1
ATOM 1012 N N . PHE A 1 126 ? -15.958 0.308 13.342 1.00 82.31 126 PHE A N 1
ATOM 1013 C CA . PHE A 1 126 ? -16.971 0.651 14.338 1.00 82.31 126 PHE A CA 1
ATOM 1014 C C . PHE A 1 126 ? -18.251 -0.158 14.153 1.00 82.31 126 PHE A C 1
ATOM 1016 O O . PHE A 1 126 ? -18.674 -0.784 15.111 1.00 82.31 126 PHE A O 1
ATOM 1023 N N . SER A 1 127 ? -18.786 -0.287 12.939 1.00 80.75 127 SER A N 1
ATOM 1024 C CA . SER A 1 127 ? -19.974 -1.116 12.685 1.00 80.75 127 SER A CA 1
ATOM 1025 C C . SER A 1 127 ? -19.773 -2.598 13.020 1.00 80.75 127 SER A C 1
ATOM 1027 O O . SER A 1 127 ? -20.713 -3.272 13.427 1.00 80.75 127 SER A O 1
ATOM 1029 N N . THR A 1 128 ? -18.551 -3.125 12.885 1.00 81.31 128 THR A N 1
ATOM 1030 C CA . THR A 1 128 ? -18.240 -4.508 13.294 1.00 81.31 128 THR A CA 1
ATOM 1031 C C . THR A 1 128 ? -18.138 -4.634 14.819 1.00 81.31 128 THR A C 1
ATOM 1033 O O . THR A 1 128 ? -18.496 -5.662 15.389 1.00 81.31 128 THR A O 1
ATOM 1036 N N . LEU A 1 129 ? -17.661 -3.582 15.487 1.00 73.81 129 LEU A N 1
ATOM 1037 C CA . LEU A 1 129 ? -17.525 -3.501 16.942 1.00 73.81 129 LEU A CA 1
ATOM 1038 C C . LEU A 1 129 ? -18.822 -3.061 17.655 1.00 73.81 129 LEU A C 1
ATOM 1040 O O . LEU A 1 129 ? -18.956 -3.310 18.847 1.00 73.81 129 LEU A O 1
ATOM 1044 N N . GLU A 1 130 ? -19.787 -2.460 16.951 1.00 56.12 130 GLU A N 1
ATOM 1045 C CA . GLU A 1 130 ? -21.118 -2.016 17.418 1.00 56.12 130 GLU A CA 1
ATOM 1046 C C . GLU A 1 130 ? -22.034 -3.166 17.885 1.00 56.12 130 GLU A C 1
ATOM 1048 O O . GLU A 1 130 ? -23.114 -2.919 18.420 1.00 56.12 130 GLU A O 1
ATOM 1053 N N . PHE A 1 131 ? -21.577 -4.421 17.815 1.00 53.31 131 PHE A N 1
ATOM 1054 C CA . PHE A 1 131 ? -22.107 -5.490 18.671 1.00 53.31 131 PHE A CA 1
ATOM 1055 C C . PHE A 1 131 ? -21.810 -5.246 20.176 1.00 53.31 131 PHE A C 1
ATOM 1057 O O . PHE A 1 131 ? -22.287 -5.990 21.029 1.00 53.31 131 PHE A O 1
ATOM 1064 N N . CYS A 1 132 ? -21.049 -4.199 20.527 1.00 47.88 132 CYS A N 1
ATOM 1065 C CA . CYS A 1 132 ? -20.801 -3.740 21.892 1.00 47.88 132 CYS A CA 1
ATOM 1066 C C . CYS A 1 132 ? -21.653 -2.485 22.227 1.00 47.88 132 CYS A C 1
ATOM 1068 O O . CYS A 1 132 ? -21.460 -1.434 21.607 1.00 47.88 132 CYS A O 1
ATOM 1070 N N . PRO A 1 133 ? -22.581 -2.541 23.208 1.00 51.06 133 PRO A N 1
ATOM 1071 C CA . PRO A 1 133 ? -23.546 -1.468 23.493 1.00 51.06 133 PRO A CA 1
ATOM 1072 C C . PRO A 1 133 ? -22.955 -0.133 23.993 1.00 51.06 133 PRO A C 1
ATOM 1074 O O . PRO A 1 133 ? -23.683 0.857 24.073 1.00 51.06 133 PRO A O 1
ATOM 1077 N N . GLU A 1 134 ? -21.662 -0.078 24.319 1.00 51.81 134 GLU A N 1
ATOM 1078 C CA . GLU A 1 134 ? -21.004 1.075 24.957 1.00 51.81 134 GLU A CA 1
ATOM 1079 C C . GLU A 1 134 ? -20.605 2.207 23.987 1.00 51.81 134 GLU A C 1
ATOM 1081 O O . GLU A 1 134 ? -20.308 3.312 24.433 1.00 51.81 134 GLU A O 1
ATOM 1086 N N . MET A 1 135 ? -20.642 1.994 22.663 1.00 49.34 135 MET A N 1
ATOM 1087 C CA . MET A 1 135 ? -20.160 2.984 21.675 1.00 49.34 135 MET A CA 1
ATOM 1088 C C . MET A 1 135 ? -21.222 3.937 21.096 1.00 49.34 135 MET A C 1
ATOM 1090 O O . MET A 1 135 ? -20.920 4.723 20.199 1.00 49.34 135 MET A O 1
ATOM 1094 N N . LYS A 1 136 ? -22.455 3.949 21.619 1.00 53.09 136 LYS A N 1
ATOM 1095 C CA . LYS A 1 136 ? -23.510 4.875 21.146 1.00 53.09 136 LYS A CA 1
ATOM 1096 C C . LYS A 1 136 ? -23.170 6.358 21.359 1.00 53.09 136 LYS A C 1
ATOM 1098 O O . LYS A 1 136 ? -23.642 7.204 20.608 1.00 53.09 136 LYS A O 1
ATOM 1103 N N . SER A 1 137 ? -22.338 6.681 22.349 1.00 56.34 137 SER A N 1
ATOM 1104 C CA . SER A 1 137 ? -21.883 8.052 22.634 1.00 56.34 137 SER A CA 1
ATOM 1105 C C . SER A 1 137 ? -20.807 8.560 21.664 1.00 56.34 137 SER A C 1
ATOM 1107 O O . SER A 1 137 ? -20.673 9.768 21.483 1.00 56.34 137 SER A O 1
ATOM 1109 N N . LEU A 1 138 ? -20.065 7.662 21.005 1.00 54.34 138 LEU A N 1
ATOM 1110 C CA . LEU A 1 138 ? -18.989 8.014 20.069 1.00 54.34 138 LEU A CA 1
ATOM 1111 C C . LEU A 1 138 ? -19.501 8.315 18.656 1.00 54.34 138 LEU A C 1
ATOM 1113 O O . LEU A 1 138 ? -18.826 9.024 17.914 1.00 54.34 138 LEU A O 1
ATOM 1117 N N . GLN A 1 139 ? -20.702 7.850 18.290 1.00 53.94 139 GLN A N 1
ATOM 1118 C CA . GLN A 1 139 ? -21.301 8.171 16.990 1.00 53.94 139 GLN A CA 1
ATOM 1119 C C . GLN A 1 139 ? -21.498 9.683 16.817 1.00 53.94 139 GLN A C 1
ATOM 1121 O O . GLN A 1 139 ? -21.112 10.220 15.784 1.00 53.94 139 GLN A O 1
ATOM 1126 N N . GLY A 1 140 ? -22.010 10.388 17.835 1.00 56.31 140 GLY A N 1
ATOM 1127 C CA . GLY A 1 140 ? -22.158 11.851 17.796 1.00 56.31 140 GLY A CA 1
ATOM 1128 C C . GLY A 1 140 ? -20.824 12.582 17.602 1.00 56.31 140 GLY A C 1
ATOM 1129 O O . GLY A 1 140 ? -20.732 13.502 16.798 1.00 56.31 140 GLY A O 1
ATOM 1130 N N . LEU A 1 141 ? -19.763 12.097 18.253 1.00 56.41 141 LEU A N 1
ATOM 1131 C CA . LEU A 1 141 ? -18.409 12.640 18.112 1.00 56.41 141 LEU A CA 1
ATOM 1132 C C . LEU A 1 141 ? -17.790 12.332 16.740 1.00 56.41 141 LEU A C 1
ATOM 1134 O O . LEU A 1 141 ? -17.069 13.163 16.198 1.00 56.41 141 LEU A O 1
ATOM 1138 N N . MET A 1 142 ? -18.094 11.177 16.137 1.00 56.03 142 MET A N 1
ATOM 1139 C CA . MET A 1 142 ? -17.675 10.868 14.766 1.00 56.03 142 MET A CA 1
ATOM 1140 C C . MET A 1 142 ? -18.341 11.776 13.726 1.00 56.03 142 MET A C 1
ATOM 1142 O O . MET A 1 142 ? -17.673 12.182 12.775 1.00 56.03 142 MET A O 1
ATOM 1146 N N . TRP A 1 143 ? -19.628 12.104 13.892 1.00 51.69 143 TRP A N 1
ATOM 1147 C CA . TRP A 1 143 ? -20.324 13.055 13.017 1.00 51.69 143 TRP A CA 1
ATOM 1148 C C . TRP A 1 143 ? -19.670 14.444 13.069 1.00 51.69 143 TRP A C 1
ATOM 1150 O O . TRP A 1 143 ? -19.427 15.040 12.018 1.00 51.69 143 TRP A O 1
ATOM 1160 N N . GLU A 1 144 ? -19.292 14.920 14.259 1.00 50.16 144 GLU A N 1
ATOM 1161 C CA . GLU A 1 144 ? -18.614 16.214 14.409 1.00 50.16 144 GLU A CA 1
ATOM 1162 C C . GLU A 1 144 ? -17.150 16.203 13.942 1.00 50.16 144 GLU A C 1
ATOM 1164 O O . GLU A 1 144 ? -16.716 17.136 13.269 1.00 50.16 144 GLU A O 1
ATOM 1169 N N . MET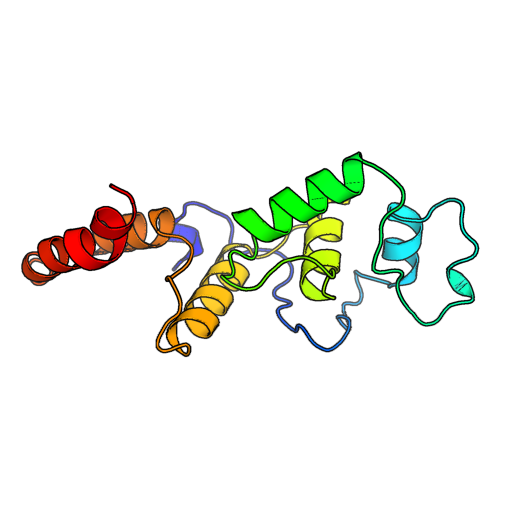 A 1 145 ? -16.385 15.143 14.230 1.00 52.12 145 MET A N 1
ATOM 1170 C CA . MET A 1 145 ? -14.954 15.080 13.895 1.00 52.12 145 MET A CA 1
ATOM 1171 C C . MET A 1 145 ? -14.664 14.746 12.426 1.00 52.12 145 MET A C 1
ATOM 1173 O O . MET A 1 145 ? -13.625 15.161 11.914 1.00 52.12 145 MET A O 1
ATOM 1177 N N . PHE A 1 146 ? -15.529 13.978 11.749 1.00 50.88 146 PHE A N 1
ATOM 1178 C CA . PHE A 1 146 ? -15.236 13.458 10.403 1.00 50.88 146 PHE A CA 1
ATOM 1179 C C . PHE A 1 146 ? -16.143 13.984 9.294 1.00 50.88 146 PHE A C 1
ATOM 1181 O O . PHE A 1 146 ? -15.702 14.013 8.147 1.00 50.88 146 PHE A O 1
ATOM 1188 N N . ILE A 1 147 ? -17.385 14.374 9.597 1.00 45.34 147 ILE A N 1
ATOM 1189 C CA . ILE A 1 147 ? -18.366 14.775 8.574 1.00 45.34 147 ILE A CA 1
ATOM 1190 C C . ILE A 1 147 ? -18.565 16.295 8.543 1.00 45.34 147 ILE A C 1
ATOM 1192 O O . ILE A 1 147 ? -18.655 16.868 7.462 1.00 45.34 147 ILE A O 1
ATOM 1196 N N . MET A 1 148 ? -18.574 16.966 9.699 1.00 37.12 148 MET A N 1
ATOM 1197 C CA . MET A 1 148 ? -18.802 18.416 9.782 1.00 37.12 148 MET A CA 1
ATOM 1198 C C . MET A 1 148 ? -17.776 19.296 9.033 1.00 37.12 148 MET A C 1
ATOM 1200 O O . MET A 1 148 ? -18.189 20.307 8.480 1.00 37.12 148 MET A O 1
ATOM 1204 N N . PRO A 1 149 ? -16.477 18.946 8.933 1.00 42.53 149 PRO A N 1
ATOM 1205 C CA . PRO A 1 149 ? -15.511 19.731 8.152 1.00 42.53 149 PRO A CA 1
ATOM 1206 C C . PRO A 1 149 ? -15.684 19.644 6.623 1.00 42.53 149 PRO A C 1
ATOM 1208 O O . PRO A 1 149 ? -14.909 20.264 5.896 1.00 42.53 149 PRO A O 1
ATOM 1211 N N . LEU A 1 150 ? -16.621 18.826 6.127 1.00 40.50 150 LEU A N 1
ATOM 1212 C CA . LEU A 1 150 ? -16.835 18.547 4.700 1.00 40.50 150 LEU A CA 1
ATOM 1213 C C . LEU A 1 150 ? -18.159 19.121 4.144 1.00 40.50 150 LEU A C 1
ATOM 1215 O O . LEU A 1 150 ? -18.437 18.917 2.961 1.00 40.50 150 LEU A O 1
ATOM 1219 N N . LEU A 1 151 ? -18.955 19.817 4.966 1.00 40.91 151 LEU A N 1
ATOM 1220 C CA . LEU A 1 151 ? -20.173 20.560 4.593 1.00 40.91 151 LEU A CA 1
ATOM 1221 C C . LEU A 1 151 ? -19.936 22.068 4.728 1.00 40.91 151 LEU A C 1
ATOM 1223 O O . LEU A 1 151 ? -20.459 22.808 3.866 1.00 40.91 151 LEU A O 1
#

pLDDT: mean 73.83, std 14.04, range [37.12, 91.69]